Protein AF-A0A178IP10-F1 (afdb_monomer_lite)

pLDDT: mean 96.08, std 3.11, range [74.75, 98.56]

Organism: NCBI:txid1184151

Secondary structure (DSSP, 8-state):
--S-S-HHHHHHHHHHHHHHHHHHHTTSS-HHHHHHHHHHHHHHTTTTSTT--HHHHHHHGGGHHHHHHHHHHHHHHTTB--HHHHTSHHHHHTT-B-HHHHHHHHHHHH--

Structure (mmCIF, N/CA/C/O backbone):
data_AF-A0A178IP10-F1
#
_entry.id   AF-A0A178IP10-F1
#
loop_
_atom_site.group_PDB
_atom_site.id
_atom_site.type_symbol
_atom_site.label_atom_id
_atom_site.label_alt_id
_atom_site.label_comp_id
_atom_site.label_asym_id
_atom_site.label_entity_id
_atom_site.label_seq_id
_atom_site.pdbx_PDB_ins_code
_atom_site.Cartn_x
_atom_site.Cartn_y
_atom_site.Cartn_z
_atom_site.occupancy
_atom_site.B_iso_or_equiv
_atom_site.auth_seq_id
_atom_site.auth_comp_id
_atom_site.auth_asym_id
_atom_site.auth_atom_id
_atom_site.pdbx_PDB_model_num
ATOM 1 N N . MET A 1 1 ? -19.802 12.361 6.586 1.00 74.75 1 MET A N 1
ATOM 2 C CA . MET A 1 1 ? -20.075 11.026 6.016 1.00 74.75 1 MET A CA 1
ATOM 3 C C . MET A 1 1 ? -19.459 10.056 6.993 1.00 74.75 1 MET A C 1
ATOM 5 O O . MET A 1 1 ? -18.419 10.412 7.511 1.00 74.75 1 MET A O 1
ATOM 9 N N . VAL A 1 2 ? -20.103 8.935 7.310 1.00 86.06 2 VAL A N 1
ATOM 10 C CA . VAL A 1 2 ? -19.437 7.914 8.131 1.00 86.06 2 VAL A CA 1
ATOM 11 C C . VAL A 1 2 ? -18.666 7.024 7.166 1.00 86.06 2 VAL A C 1
ATOM 13 O O . VAL A 1 2 ? -19.280 6.414 6.288 1.00 86.06 2 VAL A O 1
ATOM 16 N N . ILE A 1 3 ? -17.346 7.039 7.286 1.00 93.69 3 ILE A N 1
ATOM 17 C CA . ILE A 1 3 ? -16.390 6.224 6.541 1.00 93.69 3 ILE A CA 1
ATOM 18 C C . ILE A 1 3 ? -16.293 4.835 7.168 1.00 93.69 3 ILE A C 1
ATOM 20 O O . ILE A 1 3 ? -16.332 3.840 6.446 1.00 93.69 3 ILE A O 1
ATOM 24 N N . PHE A 1 4 ? -16.206 4.772 8.501 1.00 93.19 4 PHE A N 1
ATOM 25 C CA . PHE A 1 4 ? -16.055 3.525 9.250 1.00 93.19 4 PHE A CA 1
ATOM 26 C C . PHE A 1 4 ? -17.271 3.291 10.147 1.00 93.19 4 PHE A C 1
ATOM 28 O O . PHE A 1 4 ? -17.560 4.059 11.062 1.00 93.19 4 PHE A O 1
ATOM 35 N N . ALA A 1 5 ? -17.972 2.183 9.939 1.00 91.75 5 ALA A N 1
ATOM 36 C CA . ALA A 1 5 ? -19.051 1.731 10.805 1.00 91.75 5 ALA A CA 1
ATOM 37 C C . ALA A 1 5 ? -18.547 1.296 12.193 1.00 91.75 5 ALA A C 1
ATOM 39 O O . ALA A 1 5 ? -19.326 1.286 13.147 1.00 91.75 5 ALA A O 1
ATOM 40 N N . SER A 1 6 ? -17.273 0.899 12.319 1.00 94.69 6 SER A N 1
ATOM 41 C CA . SER A 1 6 ? -16.649 0.539 13.599 1.00 94.69 6 SER A CA 1
ATOM 42 C C . SER A 1 6 ? -15.115 0.531 13.546 1.00 94.69 6 SER A C 1
ATOM 44 O O . SER A 1 6 ? -14.517 0.448 12.477 1.00 94.69 6 SER A O 1
ATOM 46 N N . GLU A 1 7 ? -14.473 0.498 14.718 1.00 96.00 7 GLU A N 1
ATOM 47 C CA . GLU A 1 7 ? -13.018 0.296 14.840 1.00 96.00 7 GLU A CA 1
ATOM 48 C C . GLU A 1 7 ? -12.553 -1.060 14.287 1.00 96.00 7 GLU A C 1
ATOM 50 O O . GLU A 1 7 ? -11.458 -1.165 13.739 1.00 96.00 7 GLU A O 1
ATOM 55 N N . SER A 1 8 ? -13.397 -2.094 14.363 1.00 97.31 8 SER A N 1
ATOM 56 C CA . SER A 1 8 ? -13.102 -3.395 13.755 1.00 97.31 8 SER A CA 1
ATOM 57 C C . SER A 1 8 ? -13.043 -3.322 12.229 1.00 97.31 8 SER A C 1
ATOM 59 O O . SER A 1 8 ? -12.181 -3.958 11.637 1.00 97.31 8 SER A O 1
ATOM 61 N N . GLU A 1 9 ? -13.897 -2.513 11.598 1.00 97.00 9 GLU A N 1
ATOM 62 C CA . GLU A 1 9 ? -13.859 -2.316 10.144 1.00 97.00 9 GLU A CA 1
ATOM 63 C C . GLU A 1 9 ? -12.572 -1.605 9.708 1.00 97.00 9 GLU A C 1
ATOM 65 O O . GLU A 1 9 ? -11.926 -2.042 8.757 1.00 97.00 9 GLU A O 1
ATOM 70 N N . LEU A 1 10 ? -12.142 -0.566 10.437 1.00 97.12 10 LEU A N 1
ATOM 71 C CA . LEU A 1 10 ? -10.847 0.076 10.187 1.00 97.12 10 LEU A CA 1
ATOM 72 C C . LEU A 1 10 ? -9.699 -0.941 10.268 1.00 97.12 10 LEU A C 1
ATOM 74 O O . LEU A 1 10 ? -8.846 -0.982 9.385 1.00 97.12 10 LEU A O 1
ATOM 78 N N . LEU A 1 11 ? -9.682 -1.788 11.299 1.00 98.06 11 LEU A N 1
ATOM 79 C CA . LEU A 1 11 ? -8.654 -2.820 11.442 1.00 98.06 11 LEU A CA 1
ATOM 80 C C . LEU A 1 11 ? -8.660 -3.819 10.281 1.00 98.06 11 LEU A C 1
ATOM 82 O O . LEU A 1 11 ? -7.592 -4.132 9.764 1.00 98.06 11 LEU A O 1
ATOM 86 N N . GLU A 1 12 ? -9.830 -4.264 9.819 1.00 98.25 12 GLU A N 1
ATOM 87 C CA . GLU A 1 12 ? -9.942 -5.141 8.647 1.00 98.25 12 GLU A CA 1
ATOM 88 C C . GLU A 1 12 ? -9.383 -4.483 7.376 1.00 98.25 12 GLU A C 1
ATOM 90 O O . GLU A 1 12 ? -8.731 -5.145 6.565 1.00 98.25 12 GLU A O 1
ATOM 95 N N . ILE A 1 13 ? -9.598 -3.178 7.198 1.00 98.12 13 ILE A N 1
ATOM 96 C CA . ILE A 1 13 ? -9.050 -2.407 6.073 1.00 98.12 13 ILE A CA 1
ATOM 97 C C . ILE A 1 13 ? -7.520 -2.343 6.156 1.00 98.12 13 ILE A C 1
ATOM 99 O O . ILE A 1 13 ? -6.841 -2.619 5.164 1.00 98.12 13 ILE A O 1
ATOM 103 N N . LEU A 1 14 ? -6.972 -2.037 7.334 1.00 98.31 14 LEU A N 1
ATOM 104 C CA . LEU A 1 14 ? -5.525 -1.980 7.549 1.00 98.31 14 LEU A CA 1
ATOM 105 C C . LEU A 1 14 ? -4.869 -3.362 7.381 1.00 98.31 14 LEU A C 1
ATOM 107 O O . LEU A 1 14 ? -3.811 -3.476 6.765 1.00 98.31 14 LEU A O 1
ATOM 111 N N . ASP A 1 15 ? -5.511 -4.431 7.855 1.00 98.56 15 ASP A N 1
ATOM 112 C CA . ASP A 1 15 ? -5.020 -5.806 7.702 1.00 98.56 15 ASP A CA 1
ATOM 113 C C . ASP A 1 15 ? -5.011 -6.244 6.231 1.00 98.56 15 ASP A C 1
ATOM 115 O O . ASP A 1 15 ? -4.089 -6.928 5.780 1.00 98.56 15 ASP A O 1
ATOM 119 N N . ARG A 1 16 ? -6.008 -5.815 5.447 1.00 98.31 16 ARG A N 1
ATOM 120 C CA . ARG A 1 16 ? -6.027 -6.033 3.994 1.00 98.31 16 ARG A CA 1
ATOM 121 C C . ARG A 1 16 ? -4.886 -5.302 3.296 1.00 98.31 16 ARG A C 1
ATOM 123 O O . ARG A 1 16 ? -4.275 -5.890 2.404 1.00 98.31 16 ARG A O 1
ATOM 130 N N . ALA A 1 17 ? -4.585 -4.067 3.695 1.00 98.31 17 ALA A N 1
ATOM 131 C CA . ALA A 1 17 ? -3.455 -3.319 3.154 1.00 98.31 17 ALA A CA 1
ATOM 132 C C . ALA A 1 17 ? -2.123 -4.042 3.428 1.00 98.31 17 ALA A C 1
ATOM 134 O O . ALA A 1 17 ? -1.357 -4.292 2.496 1.00 98.31 17 ALA A O 1
ATOM 135 N N . ASP A 1 18 ? -1.891 -4.489 4.665 1.00 98.12 18 ASP A N 1
ATOM 136 C CA . ASP A 1 18 ? -0.689 -5.254 5.025 1.00 98.12 18 ASP A CA 1
ATOM 137 C C . ASP A 1 18 ? -0.589 -6.579 4.251 1.00 98.12 18 ASP A C 1
ATOM 139 O O . ASP A 1 18 ? 0.486 -6.952 3.770 1.00 98.12 18 ASP A O 1
ATOM 143 N N . ALA A 1 19 ? -1.713 -7.276 4.054 1.00 98.31 19 ALA A N 1
ATOM 144 C CA . ALA A 1 19 ? -1.756 -8.498 3.256 1.00 98.31 19 ALA A CA 1
ATOM 145 C C . ALA A 1 19 ? -1.403 -8.250 1.778 1.00 98.31 19 ALA A C 1
ATOM 147 O O . ALA A 1 19 ? -0.686 -9.055 1.180 1.00 98.31 19 ALA A O 1
ATOM 148 N N . MET A 1 20 ? -1.859 -7.139 1.187 1.00 98.50 20 MET A N 1
ATOM 149 C CA . MET A 1 20 ? -1.498 -6.741 -0.180 1.00 98.50 20 MET A CA 1
ATOM 150 C C . MET A 1 20 ? 0.000 -6.442 -0.303 1.00 98.50 20 MET A C 1
ATOM 152 O O . MET A 1 20 ? 0.638 -6.908 -1.249 1.00 98.50 20 MET A O 1
ATOM 156 N N . ILE A 1 21 ? 0.574 -5.725 0.671 1.00 98.25 21 ILE A N 1
ATOM 157 C CA . ILE A 1 21 ? 2.013 -5.423 0.725 1.00 98.25 21 ILE A CA 1
ATOM 158 C C . ILE A 1 21 ? 2.815 -6.728 0.764 1.00 98.25 21 ILE A C 1
ATOM 160 O O . ILE A 1 21 ? 3.690 -6.950 -0.077 1.00 98.25 21 ILE A O 1
ATOM 164 N N . ALA A 1 22 ? 2.471 -7.636 1.682 1.00 98.06 22 ALA A N 1
ATOM 165 C CA . ALA A 1 22 ? 3.133 -8.930 1.810 1.00 98.06 22 ALA A CA 1
ATOM 166 C C . ALA A 1 22 ? 3.005 -9.782 0.534 1.00 98.06 22 ALA A C 1
ATOM 168 O O . ALA A 1 22 ? 3.991 -10.364 0.075 1.00 98.06 22 ALA A O 1
ATOM 169 N N . ALA A 1 23 ? 1.816 -9.823 -0.076 1.00 98.31 23 ALA A N 1
ATOM 170 C CA . ALA A 1 23 ? 1.572 -10.551 -1.319 1.00 98.31 23 ALA A CA 1
ATOM 171 C C . ALA A 1 23 ? 2.401 -9.999 -2.490 1.00 98.31 23 ALA A C 1
ATOM 173 O O . ALA A 1 23 ? 2.895 -10.775 -3.314 1.00 98.31 23 ALA A O 1
ATOM 174 N N . CYS A 1 24 ? 2.590 -8.679 -2.562 1.00 98.31 24 CYS A N 1
ATOM 175 C CA . CYS A 1 24 ? 3.403 -8.061 -3.603 1.00 98.31 24 CYS A CA 1
ATOM 176 C C . CYS A 1 24 ? 4.893 -8.384 -3.429 1.00 98.31 24 CYS A C 1
ATOM 178 O O . CYS A 1 24 ? 5.545 -8.850 -4.366 1.00 98.31 24 CYS A O 1
ATOM 180 N N . VAL A 1 25 ? 5.422 -8.254 -2.208 1.00 97.56 25 VAL A N 1
ATOM 181 C CA . VAL A 1 25 ? 6.810 -8.627 -1.869 1.00 97.56 25 VAL A CA 1
ATOM 182 C C . VAL A 1 25 ? 7.086 -10.094 -2.215 1.00 97.56 25 VAL A C 1
ATOM 184 O O . VAL A 1 25 ? 8.108 -10.398 -2.848 1.00 97.56 25 VAL A O 1
ATOM 187 N N . ALA A 1 26 ? 6.156 -10.984 -1.853 1.00 96.94 26 ALA A N 1
ATOM 188 C CA . ALA A 1 26 ? 6.213 -12.420 -2.124 1.00 96.94 26 ALA A CA 1
ATOM 189 C C . ALA A 1 26 ? 6.049 -12.779 -3.614 1.00 96.94 26 ALA A C 1
ATOM 191 O O . ALA A 1 26 ? 6.328 -13.912 -4.005 1.00 96.94 26 ALA A O 1
ATOM 192 N N . GLY A 1 27 ? 5.623 -11.831 -4.454 1.00 96.44 27 GLY A N 1
ATOM 193 C CA . GLY A 1 27 ? 5.420 -12.027 -5.889 1.00 96.44 27 GLY A CA 1
ATOM 194 C C . GLY A 1 27 ? 4.110 -12.727 -6.259 1.00 96.44 27 GLY A C 1
ATOM 195 O O . GLY A 1 27 ? 3.939 -13.103 -7.415 1.00 96.44 27 GLY A O 1
ATOM 196 N N . SER A 1 28 ? 3.185 -12.906 -5.310 1.00 97.62 28 SER A N 1
ATOM 197 C CA . SER A 1 28 ? 1.839 -13.429 -5.583 1.00 97.62 28 SER A CA 1
ATOM 198 C C . SER A 1 28 ? 0.854 -12.351 -6.051 1.00 97.62 28 SER A C 1
ATOM 200 O O . SER A 1 28 ? -0.223 -12.696 -6.526 1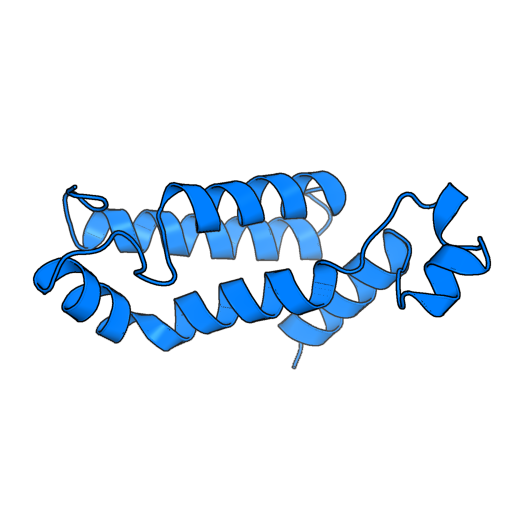.00 97.62 28 SER A O 1
ATOM 202 N N . LEU A 1 29 ? 1.218 -11.070 -5.927 1.00 97.81 29 LEU A N 1
ATOM 203 C CA . LEU A 1 29 ? 0.483 -9.914 -6.446 1.00 97.81 29 LEU A CA 1
ATOM 204 C C . LEU A 1 29 ? 1.426 -9.055 -7.303 1.00 97.81 29 LEU A C 1
ATOM 206 O O . LEU A 1 29 ? 2.517 -8.695 -6.858 1.00 97.81 29 LEU A O 1
ATOM 210 N N . GLY A 1 30 ? 1.035 -8.739 -8.540 1.00 97.25 30 GLY A N 1
ATOM 211 C CA . GLY A 1 30 ? 1.859 -7.923 -9.440 1.00 97.25 30 GLY A CA 1
ATOM 212 C C . GLY A 1 30 ? 1.964 -6.471 -8.964 1.00 97.25 30 GLY A C 1
ATOM 213 O O . GLY A 1 30 ? 1.000 -5.932 -8.437 1.00 97.25 30 GLY A O 1
ATOM 214 N N . ILE A 1 31 ? 3.109 -5.810 -9.176 1.00 97.25 31 ILE A N 1
ATOM 215 C CA . ILE A 1 31 ? 3.357 -4.459 -8.631 1.00 97.25 31 ILE A CA 1
ATOM 216 C C . ILE A 1 31 ? 2.365 -3.400 -9.140 1.00 97.25 31 ILE A C 1
ATOM 218 O O . ILE A 1 31 ? 1.916 -2.564 -8.365 1.00 97.25 31 ILE A O 1
ATOM 222 N N . HIS A 1 32 ? 1.957 -3.454 -10.412 1.00 95.88 32 HIS A N 1
ATOM 223 C CA . HIS A 1 32 ? 0.952 -2.525 -10.943 1.00 95.88 32 HIS A CA 1
ATOM 224 C C . HIS A 1 32 ? -0.434 -2.756 -10.332 1.00 95.88 32 HIS A C 1
ATOM 226 O O . HIS A 1 32 ? -1.107 -1.799 -9.965 1.00 95.88 32 HIS A O 1
ATOM 232 N N . GLU A 1 33 ? -0.837 -4.022 -10.198 1.00 96.94 33 GLU A N 1
ATOM 233 C CA . GLU A 1 33 ? -2.106 -4.398 -9.568 1.00 96.94 33 GLU A CA 1
ATOM 234 C C . GLU A 1 33 ? -2.118 -4.013 -8.083 1.00 96.94 33 GLU A C 1
ATOM 236 O O . GLU A 1 33 ? -3.102 -3.478 -7.584 1.00 96.94 33 GLU A O 1
ATOM 241 N N . PHE A 1 34 ? -0.999 -4.223 -7.392 1.00 98.00 34 PHE A N 1
ATOM 242 C CA . PHE A 1 34 ? -0.801 -3.817 -6.008 1.00 98.00 34 PHE A CA 1
ATOM 243 C C . PHE A 1 34 ? -0.991 -2.310 -5.809 1.00 98.00 34 PHE A C 1
ATOM 245 O O . PHE A 1 34 ? -1.735 -1.909 -4.920 1.00 98.00 34 PHE A O 1
ATOM 252 N N . ILE A 1 35 ? -0.346 -1.481 -6.633 1.00 96.75 35 ILE A N 1
ATOM 253 C CA . ILE A 1 35 ? -0.418 -0.018 -6.511 1.00 96.75 35 ILE A CA 1
ATOM 254 C C . ILE A 1 35 ? -1.839 0.481 -6.757 1.00 96.75 35 ILE A C 1
ATOM 256 O O . ILE A 1 35 ? -2.321 1.332 -6.012 1.00 96.75 35 ILE A O 1
ATOM 260 N N . ASP A 1 36 ? -2.514 -0.068 -7.767 1.00 96.50 36 ASP A N 1
ATOM 261 C CA . ASP A 1 36 ? -3.903 0.272 -8.068 1.00 96.50 36 ASP A CA 1
ATOM 262 C C . ASP A 1 36 ? -4.831 -0.094 -6.899 1.00 96.50 36 ASP A C 1
ATOM 264 O O . ASP A 1 36 ? -5.569 0.754 -6.400 1.00 96.50 36 ASP A O 1
ATOM 268 N N . GLN A 1 37 ? -4.733 -1.324 -6.381 1.00 97.94 37 GLN A N 1
ATOM 269 C CA . GLN A 1 37 ? -5.586 -1.789 -5.285 1.00 97.94 37 GLN A CA 1
ATOM 270 C C . GLN A 1 37 ? -5.303 -1.078 -3.959 1.00 97.94 37 GLN A C 1
ATOM 272 O O . GLN A 1 37 ? -6.248 -0.683 -3.275 1.00 97.94 37 GLN A O 1
ATOM 277 N N . LEU A 1 38 ? -4.031 -0.898 -3.588 1.00 98.19 38 LEU A N 1
ATOM 278 C CA . LEU A 1 38 ? -3.662 -0.226 -2.343 1.00 98.19 38 LEU A CA 1
ATOM 279 C C . LEU A 1 38 ? -4.000 1.266 -2.403 1.00 98.19 38 LEU A C 1
ATOM 281 O O . LEU A 1 38 ? -4.552 1.803 -1.446 1.00 98.19 38 LEU A O 1
ATOM 285 N N . GLY A 1 39 ? -3.728 1.923 -3.534 1.00 97.56 39 GLY A N 1
ATOM 286 C CA . GLY A 1 39 ? -4.084 3.323 -3.750 1.00 97.56 39 GLY A CA 1
ATOM 287 C C . GLY A 1 39 ? -5.598 3.535 -3.733 1.00 97.56 39 GLY A C 1
ATOM 288 O O . GLY A 1 39 ? -6.082 4.471 -3.095 1.00 97.56 39 GLY A O 1
ATOM 289 N N . HIS A 1 40 ? -6.359 2.632 -4.363 1.00 97.62 40 HIS A N 1
ATOM 290 C CA . HIS A 1 40 ? -7.818 2.651 -4.300 1.00 97.62 40 HIS A CA 1
ATOM 291 C C . HIS A 1 40 ? -8.328 2.446 -2.872 1.00 97.62 40 HIS A C 1
ATOM 293 O O . HIS A 1 40 ? -9.171 3.217 -2.434 1.00 97.62 40 HIS A O 1
ATOM 299 N N . LEU A 1 41 ? -7.807 1.462 -2.133 1.00 97.62 41 LEU A N 1
ATOM 300 C CA . LEU A 1 41 ? -8.182 1.208 -0.738 1.00 97.62 41 LEU A CA 1
ATOM 301 C C . LEU A 1 41 ? -7.897 2.430 0.146 1.00 97.62 41 LEU A C 1
ATOM 303 O O . LEU A 1 41 ? -8.777 2.854 0.891 1.00 97.62 41 LEU A O 1
ATOM 307 N N . HIS A 1 42 ? -6.706 3.022 0.022 1.00 97.38 42 HIS A N 1
ATOM 308 C CA . HIS A 1 42 ? -6.315 4.217 0.766 1.00 97.38 42 HIS A CA 1
ATOM 309 C C . HIS A 1 42 ? -7.249 5.402 0.485 1.00 97.38 42 HIS A C 1
ATOM 311 O O . HIS A 1 42 ? -7.758 6.026 1.414 1.00 97.38 42 HIS A O 1
ATOM 317 N N . GLY A 1 43 ? -7.501 5.696 -0.795 1.00 96.12 43 GLY A N 1
ATOM 318 C CA . GLY A 1 43 ? -8.350 6.814 -1.203 1.00 96.12 43 GLY A CA 1
ATOM 319 C C . GLY A 1 43 ? -9.834 6.595 -0.903 1.00 96.12 43 GLY A C 1
ATOM 320 O O . GLY A 1 43 ? -10.496 7.507 -0.423 1.00 96.12 43 GLY A O 1
ATOM 321 N N . TYR A 1 44 ? -10.358 5.391 -1.148 1.00 96.19 44 TYR A N 1
ATOM 322 C CA . TYR A 1 44 ? -11.771 5.057 -0.934 1.00 96.19 44 TYR A CA 1
ATOM 323 C C . TYR A 1 44 ? -12.174 5.137 0.542 1.00 96.19 44 TYR A C 1
ATOM 325 O O . TYR A 1 44 ? -13.294 5.532 0.849 1.00 96.19 44 TYR A O 1
ATOM 333 N N . HIS A 1 45 ? -11.265 4.776 1.450 1.00 96.31 45 HIS A N 1
ATOM 334 C CA . HIS A 1 45 ? -11.493 4.842 2.892 1.00 96.31 45 HIS A CA 1
ATOM 335 C C . HIS A 1 45 ? -10.933 6.114 3.543 1.00 96.31 45 HIS A C 1
ATOM 337 O O . HIS A 1 45 ? -10.869 6.157 4.767 1.00 96.31 45 HIS A O 1
ATOM 343 N N . ALA A 1 46 ? -10.511 7.116 2.755 1.00 95.62 46 ALA A N 1
ATOM 344 C CA . ALA A 1 46 ? -9.967 8.389 3.238 1.00 95.62 46 ALA A CA 1
ATOM 345 C C . ALA A 1 46 ? -9.031 8.215 4.452 1.00 95.62 46 ALA A C 1
ATOM 347 O O . ALA A 1 4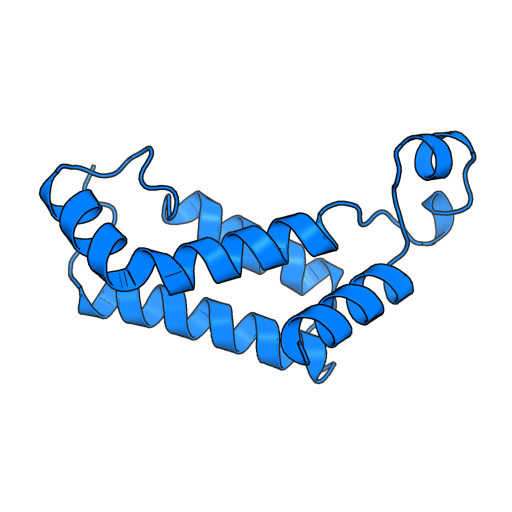6 ? -9.249 8.819 5.503 1.00 95.62 46 ALA A O 1
ATOM 348 N N . LEU A 1 47 ? -8.041 7.315 4.339 1.00 96.00 47 LEU A N 1
ATOM 349 C CA . LEU A 1 47 ? -7.211 6.908 5.484 1.00 96.00 47 LEU A CA 1
ATOM 350 C C . LEU A 1 47 ? -6.368 8.058 6.064 1.00 96.00 47 LEU A C 1
ATOM 352 O O . LEU A 1 47 ? -6.036 8.031 7.245 1.00 96.00 47 LEU A O 1
ATOM 356 N N . ASP A 1 48 ? -6.103 9.089 5.266 1.00 94.50 48 ASP A N 1
ATOM 357 C CA . ASP A 1 48 ? -5.506 10.374 5.666 1.00 94.50 48 ASP A CA 1
ATOM 358 C C . ASP A 1 48 ? -6.453 11.257 6.518 1.00 94.50 48 ASP A C 1
ATOM 360 O O . ASP A 1 48 ? -6.078 12.333 6.990 1.00 94.50 48 ASP A O 1
ATOM 364 N N . GLY A 1 49 ? -7.700 10.821 6.713 1.00 94.50 49 GLY A N 1
ATOM 365 C CA . GLY A 1 49 ? -8.717 11.464 7.532 1.00 94.50 49 GLY A CA 1
ATOM 366 C C . GLY A 1 49 ? -9.412 12.664 6.886 1.00 94.50 49 GLY A C 1
ATOM 367 O O . GLY A 1 49 ? -10.190 13.329 7.570 1.00 94.50 49 GLY A O 1
ATOM 368 N N . HIS A 1 50 ? -9.185 12.973 5.602 1.00 94.19 50 HIS A N 1
ATOM 369 C CA . HIS A 1 50 ? -9.716 14.211 5.001 1.00 94.19 50 HIS A CA 1
ATOM 370 C C . HIS A 1 50 ? -11.253 14.257 4.904 1.00 94.19 50 HIS A C 1
ATOM 372 O O . HIS A 1 50 ? -11.831 15.345 4.845 1.00 94.19 50 HIS A O 1
ATOM 378 N N . GLU A 1 51 ? -11.915 13.096 4.924 1.00 94.38 51 GLU A N 1
ATOM 379 C CA . GLU A 1 51 ? -13.382 12.974 4.937 1.00 94.38 51 GLU A CA 1
ATOM 380 C C . GLU A 1 51 ? -13.958 12.538 6.296 1.00 94.38 51 GLU A C 1
ATOM 382 O O . GLU A 1 51 ? -15.179 12.416 6.429 1.00 94.38 51 GLU A O 1
ATOM 387 N N . SER A 1 52 ? -13.095 12.316 7.295 1.00 94.38 52 SER A N 1
ATOM 388 C CA . SER A 1 52 ? -13.458 11.785 8.613 1.00 94.38 52 SER A CA 1
ATOM 389 C C . SER A 1 52 ? -14.032 12.849 9.551 1.00 94.38 52 SER A C 1
ATOM 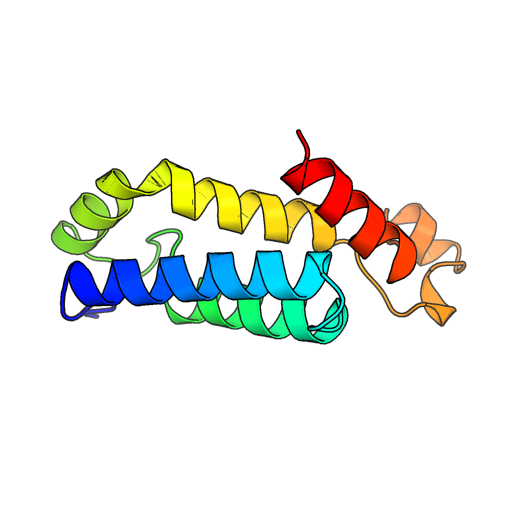391 O O . SER A 1 52 ? -13.627 14.016 9.536 1.00 94.38 52 SER A O 1
ATOM 393 N N . ASP A 1 53 ? -14.955 12.444 10.421 1.00 95.06 53 ASP A N 1
ATOM 394 C CA . ASP A 1 53 ? -15.408 13.266 11.543 1.00 95.06 53 ASP A CA 1
ATOM 395 C C . ASP A 1 53 ? -14.469 13.188 12.769 1.00 95.06 53 ASP A C 1
ATOM 397 O O . ASP A 1 53 ? -13.399 12.583 12.737 1.00 95.06 53 ASP A O 1
ATOM 401 N N . ALA A 1 54 ? -14.834 13.846 13.874 1.00 95.00 54 ALA A N 1
ATOM 402 C CA . ALA A 1 54 ? -13.984 13.903 15.066 1.00 95.00 54 ALA A CA 1
ATOM 403 C C . ALA A 1 54 ? -13.796 12.542 15.767 1.00 95.00 54 ALA A C 1
ATOM 405 O O . ALA A 1 54 ? -12.758 12.327 16.397 1.00 95.00 54 ALA A O 1
ATOM 406 N N . GLU A 1 55 ? -14.782 11.646 15.697 1.00 94.81 55 GLU A N 1
ATOM 407 C CA . GLU A 1 55 ? -14.690 10.305 16.280 1.00 94.81 55 GLU A CA 1
ATOM 408 C C . GLU A 1 55 ? -13.788 9.418 15.419 1.00 94.81 55 GLU A C 1
ATOM 410 O O . GLU A 1 55 ? -12.889 8.753 15.939 1.00 94.81 55 GLU A O 1
ATOM 415 N N . GLU A 1 56 ? -13.956 9.490 14.101 1.00 95.62 56 GLU A N 1
ATOM 416 C CA . GLU A 1 56 ? -13.135 8.775 13.123 1.00 95.62 56 GLU A CA 1
ATOM 417 C C . GLU A 1 56 ? -11.678 9.252 13.141 1.00 95.62 56 GLU A C 1
ATOM 419 O O . GLU A 1 56 ? -10.768 8.428 13.194 1.00 95.62 56 GLU A O 1
ATOM 424 N N . ILE A 1 57 ? -11.427 10.563 13.224 1.00 95.94 57 ILE A N 1
ATOM 425 C CA . ILE A 1 57 ? -10.071 11.113 13.395 1.00 95.94 57 ILE A CA 1
ATOM 426 C C . ILE A 1 57 ? -9.432 10.584 14.684 1.00 95.94 57 ILE A C 1
ATOM 428 O O . ILE A 1 57 ? -8.263 10.197 14.688 1.00 95.94 57 ILE A O 1
ATOM 432 N N . ALA A 1 58 ? -10.181 10.540 15.792 1.00 95.75 58 ALA A N 1
ATOM 433 C CA . ALA A 1 58 ? -9.671 10.011 17.054 1.00 95.75 58 ALA A CA 1
ATOM 434 C C . ALA A 1 58 ? -9.377 8.504 16.984 1.00 95.75 58 ALA A C 1
ATOM 436 O O . ALA A 1 58 ? -8.509 8.019 17.711 1.00 95.75 58 ALA A O 1
ATOM 437 N N . MET A 1 59 ? -10.090 7.766 16.133 1.00 95.56 59 MET A N 1
ATOM 438 C CA . MET A 1 59 ? -9.847 6.354 15.854 1.00 95.56 59 MET A CA 1
ATOM 439 C C . MET A 1 59 ? -8.602 6.168 14.978 1.00 95.56 59 MET A C 1
ATOM 441 O O . MET A 1 59 ? -7.692 5.446 15.381 1.00 95.56 59 MET A O 1
ATOM 445 N N . LEU A 1 60 ? -8.504 6.878 13.849 1.00 96.56 60 LEU A N 1
ATOM 446 C CA . LEU A 1 60 ? -7.337 6.879 12.957 1.00 96.56 60 LEU A CA 1
ATOM 447 C C . LEU A 1 60 ? -6.055 7.265 13.702 1.00 96.56 60 LEU A C 1
ATOM 449 O O . LEU A 1 60 ? -5.027 6.616 13.535 1.00 96.56 60 LEU A O 1
ATOM 453 N N . ALA A 1 61 ? -6.122 8.241 14.613 1.00 96.81 61 ALA A N 1
ATOM 454 C CA . ALA A 1 61 ? -4.987 8.653 15.436 1.00 96.81 61 ALA A CA 1
ATOM 455 C C . ALA A 1 61 ? -4.410 7.521 16.310 1.00 96.81 61 ALA A C 1
ATOM 457 O O . ALA A 1 61 ? -3.225 7.548 16.634 1.00 96.81 61 ALA A O 1
ATOM 458 N N . ARG A 1 62 ? -5.205 6.508 16.686 1.00 97.50 62 ARG A N 1
ATOM 459 C CA . ARG A 1 62 ? -4.707 5.334 17.435 1.00 97.50 62 ARG A CA 1
ATOM 460 C C . ARG A 1 62 ? -3.895 4.385 16.558 1.00 97.50 62 ARG A C 1
ATOM 462 O O . ARG A 1 62 ? -3.071 3.641 17.081 1.00 97.50 62 ARG A O 1
ATOM 469 N N . TYR A 1 63 ? -4.130 4.422 15.249 1.00 97.50 63 TYR A N 1
ATOM 470 C CA . TYR A 1 63 ? -3.500 3.566 14.247 1.00 97.50 63 TYR A CA 1
ATOM 471 C C . TYR A 1 63 ? -2.654 4.366 13.251 1.00 97.50 63 TYR A C 1
ATOM 473 O O . TYR A 1 63 ? -2.334 3.857 12.177 1.00 97.50 63 TYR A O 1
ATOM 481 N N . CYS A 1 64 ? -2.258 5.594 13.609 1.00 96.44 64 CYS A N 1
ATOM 482 C CA . CYS A 1 64 ? -1.549 6.505 12.713 1.00 96.44 64 CYS A CA 1
ATOM 483 C C . CYS A 1 64 ? -0.274 5.882 12.142 1.00 96.44 64 CYS A C 1
ATOM 485 O O . CYS A 1 64 ? -0.023 6.009 10.956 1.00 96.44 64 CYS A O 1
ATOM 487 N N . SER A 1 65 ? 0.463 5.101 12.933 1.00 97.50 65 SER A N 1
ATOM 488 C CA . SER A 1 65 ? 1.670 4.414 12.468 1.00 97.50 65 SER A CA 1
ATOM 489 C C . SER A 1 65 ? 1.412 3.407 11.342 1.00 97.50 65 SER A C 1
ATOM 491 O O . SER A 1 65 ? 2.273 3.222 10.485 1.00 97.50 65 SER A O 1
ATOM 493 N N . ARG A 1 66 ? 0.240 2.755 11.313 1.00 97.69 66 ARG A N 1
ATOM 494 C CA . ARG A 1 66 ? -0.148 1.846 10.219 1.00 97.69 66 ARG A CA 1
ATOM 495 C C . ARG A 1 66 ? -0.591 2.620 8.982 1.00 97.69 66 ARG A C 1
ATOM 497 O O . ARG A 1 66 ? -0.275 2.207 7.873 1.00 97.69 66 ARG A O 1
ATOM 504 N N . VAL A 1 67 ? -1.290 3.738 9.169 1.00 97.31 67 VAL A N 1
ATOM 505 C CA . VAL A 1 67 ? -1.676 4.630 8.066 1.00 97.31 67 VAL A CA 1
ATOM 506 C C . VAL A 1 67 ? -0.432 5.242 7.418 1.00 97.31 67 VAL A C 1
ATOM 508 O O . VAL A 1 67 ? -0.237 5.084 6.218 1.00 97.31 67 VAL A O 1
ATOM 511 N N . GLU A 1 68 ? 0.468 5.821 8.214 1.00 97.75 68 GLU A N 1
ATOM 512 C CA . GLU A 1 68 ? 1.749 6.383 7.763 1.00 97.75 68 GLU A CA 1
ATOM 513 C C . GLU A 1 68 ? 2.607 5.336 7.040 1.00 97.75 68 GLU A C 1
ATOM 515 O O . GLU A 1 68 ? 3.300 5.641 6.070 1.00 97.75 68 GLU A O 1
ATOM 520 N N . TRP A 1 69 ? 2.563 4.078 7.490 1.00 98.00 69 TRP A N 1
ATOM 521 C CA . TRP A 1 69 ? 3.231 2.977 6.804 1.00 98.00 69 TRP A CA 1
ATOM 522 C C . TRP A 1 69 ? 2.663 2.740 5.397 1.00 98.00 69 TRP A C 1
ATOM 524 O O . TRP A 1 69 ? 3.431 2.638 4.440 1.00 98.00 69 TRP A O 1
ATOM 534 N N . ILE A 1 70 ? 1.336 2.701 5.252 1.00 98.00 70 ILE A N 1
ATOM 535 C CA . ILE A 1 70 ? 0.665 2.552 3.952 1.00 98.00 70 ILE A CA 1
ATOM 536 C C . ILE A 1 70 ? 0.994 3.737 3.036 1.00 98.00 70 ILE A C 1
ATOM 538 O O . ILE A 1 70 ? 1.333 3.533 1.869 1.00 98.00 70 ILE A O 1
ATOM 542 N N . GLU A 1 71 ? 0.944 4.963 3.559 1.00 97.62 71 GLU A N 1
ATOM 543 C CA . GLU A 1 71 ? 1.294 6.181 2.820 1.00 97.62 71 GLU A CA 1
ATOM 544 C C . GLU A 1 71 ? 2.743 6.148 2.335 1.00 97.62 71 GLU A C 1
ATOM 546 O O . GLU A 1 71 ? 3.009 6.382 1.156 1.00 97.62 71 GLU A O 1
ATOM 551 N N . ARG A 1 72 ? 3.681 5.771 3.210 1.00 98.06 72 ARG A N 1
ATOM 552 C CA . ARG A 1 72 ? 5.097 5.631 2.859 1.00 98.06 72 ARG A CA 1
ATOM 553 C C . ARG A 1 72 ? 5.316 4.575 1.783 1.00 98.06 72 ARG A C 1
ATOM 555 O O . ARG A 1 72 ? 6.128 4.779 0.883 1.00 98.06 72 ARG A O 1
ATOM 562 N N . VAL A 1 73 ? 4.604 3.451 1.857 1.00 98.19 73 VAL A N 1
ATOM 563 C CA . VAL A 1 73 ? 4.657 2.418 0.819 1.00 98.19 73 VAL A CA 1
ATOM 564 C C . VAL A 1 73 ? 4.167 2.970 -0.518 1.00 98.19 73 VAL A C 1
ATOM 566 O O . VAL A 1 73 ? 4.854 2.785 -1.520 1.00 98.19 73 VAL A O 1
ATOM 569 N N . LEU A 1 74 ? 3.028 3.672 -0.542 1.00 97.81 74 LEU A N 1
ATOM 570 C CA . LEU A 1 74 ? 2.482 4.301 -1.750 1.00 97.81 74 LEU A CA 1
ATOM 571 C C . LEU A 1 74 ? 3.416 5.372 -2.325 1.00 97.81 74 LEU A C 1
ATOM 573 O O . LEU A 1 74 ? 3.580 5.440 -3.543 1.00 97.81 74 LEU A O 1
ATOM 577 N N . GLU A 1 75 ? 4.057 6.177 -1.478 1.00 96.94 75 GLU A N 1
ATOM 578 C CA . GLU A 1 75 ? 5.047 7.173 -1.893 1.00 96.94 75 GLU A CA 1
ATOM 579 C C . GLU A 1 75 ? 6.263 6.507 -2.550 1.00 96.94 75 GLU A C 1
ATOM 581 O O . GLU A 1 75 ? 6.660 6.884 -3.656 1.00 96.94 75 GLU A O 1
ATOM 586 N N . GLU A 1 76 ? 6.815 5.474 -1.910 1.00 97.19 76 GLU A N 1
ATOM 587 C CA . GLU A 1 76 ? 8.024 4.785 -2.363 1.00 97.19 76 GLU A CA 1
ATOM 588 C C . GLU A 1 76 ? 7.851 4.167 -3.760 1.00 97.19 76 GLU A C 1
ATOM 590 O O . GLU A 1 76 ? 8.776 4.186 -4.577 1.00 97.19 76 GLU A O 1
ATOM 595 N N . VAL A 1 77 ? 6.658 3.643 -4.059 1.00 96.62 77 VAL A N 1
ATOM 596 C CA . VAL A 1 77 ? 6.357 2.973 -5.335 1.00 96.62 77 VAL A CA 1
ATOM 597 C C . VAL A 1 77 ? 5.601 3.854 -6.337 1.00 96.62 77 VAL A C 1
ATOM 599 O O . VAL A 1 77 ? 5.508 3.499 -7.512 1.00 96.62 77 VAL A O 1
ATOM 602 N N . GLY A 1 78 ? 5.091 5.019 -5.926 1.00 94.50 78 GLY A N 1
ATOM 603 C CA . GLY A 1 78 ? 4.229 5.887 -6.744 1.00 94.50 78 GLY A CA 1
ATOM 604 C C . GLY A 1 78 ? 4.915 6.503 -7.971 1.00 94.50 78 GLY A C 1
ATOM 605 O O . GLY A 1 78 ? 4.256 6.983 -8.899 1.00 94.50 78 GLY A O 1
ATOM 606 N N . GLY A 1 79 ? 6.249 6.460 -8.015 1.00 94.69 79 GLY A N 1
ATOM 607 C CA . GLY A 1 79 ? 7.053 6.855 -9.172 1.00 94.69 79 GLY A CA 1
ATOM 608 C C . GLY A 1 79 ? 7.062 5.841 -10.322 1.00 94.69 79 GLY A C 1
ATOM 609 O O . GLY A 1 79 ? 7.639 6.141 -11.370 1.00 94.69 79 GLY A O 1
ATOM 610 N N . ILE A 1 80 ? 6.419 4.679 -10.174 1.00 95.94 80 ILE A N 1
ATOM 611 C CA . ILE A 1 80 ? 6.352 3.665 -11.229 1.00 95.94 80 ILE A CA 1
ATOM 612 C C . ILE A 1 80 ? 5.761 4.234 -12.535 1.00 95.94 80 ILE A C 1
ATOM 614 O O . ILE A 1 80 ? 4.883 5.103 -12.541 1.00 95.94 80 ILE A O 1
ATOM 618 N N . CYS A 1 81 ? 6.238 3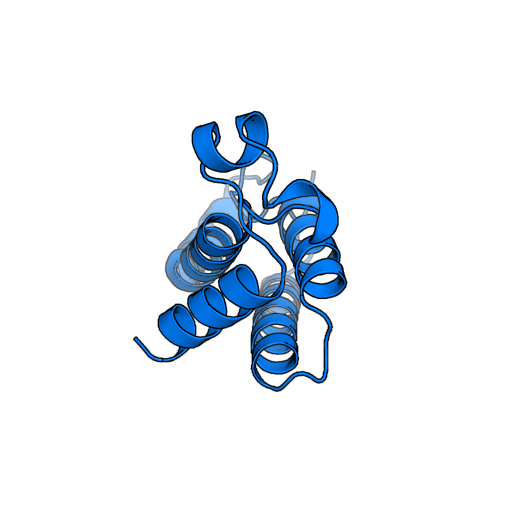.728 -13.664 1.00 95.06 81 CYS A N 1
ATOM 619 C CA . CYS A 1 81 ? 5.671 3.934 -14.992 1.00 95.06 81 CYS A CA 1
ATOM 620 C C . CYS A 1 81 ? 5.660 2.613 -15.773 1.00 95.06 81 CYS A C 1
ATOM 622 O O . CYS A 1 81 ? 6.075 1.582 -15.247 1.00 95.06 81 CYS A O 1
ATOM 624 N N . ALA A 1 82 ? 5.156 2.624 -17.010 1.00 94.12 82 ALA A N 1
ATOM 625 C CA . ALA A 1 82 ? 5.281 1.458 -17.879 1.00 94.12 82 ALA A CA 1
ATOM 626 C C . ALA A 1 82 ? 6.764 1.166 -18.160 1.00 94.12 82 ALA A C 1
ATOM 628 O O . ALA A 1 82 ? 7.542 2.095 -18.376 1.00 94.12 82 ALA A O 1
ATOM 629 N N . ASP A 1 83 ? 7.147 -0.110 -18.212 1.00 94.44 83 ASP A N 1
ATOM 630 C CA . ASP A 1 83 ? 8.548 -0.512 -18.407 1.00 94.44 83 ASP A CA 1
ATOM 631 C C . ASP A 1 83 ? 9.156 0.090 -19.692 1.00 94.44 83 ASP A C 1
ATOM 633 O O . ASP A 1 83 ? 10.281 0.590 -19.678 1.00 94.44 83 ASP A O 1
ATOM 637 N N . ASP A 1 84 ? 8.376 0.161 -20.778 1.00 94.94 84 ASP A N 1
ATOM 638 C CA . ASP A 1 84 ? 8.786 0.781 -22.051 1.00 94.94 84 ASP A CA 1
ATOM 639 C C . ASP A 1 84 ? 8.979 2.312 -21.964 1.00 94.94 84 ASP A C 1
ATOM 641 O O . ASP A 1 84 ? 9.640 2.924 -22.812 1.00 94.94 84 ASP A O 1
ATOM 645 N N . ASP A 1 85 ? 8.386 2.960 -20.958 1.00 94.69 85 ASP A N 1
ATOM 646 C CA . ASP A 1 85 ? 8.515 4.396 -20.714 1.00 94.69 85 ASP A CA 1
ATOM 647 C C . ASP A 1 85 ? 9.700 4.731 -19.804 1.00 94.69 85 ASP A C 1
ATOM 649 O O . ASP A 1 85 ? 10.240 5.835 -19.901 1.00 94.69 85 ASP A O 1
ATOM 653 N N . ALA A 1 86 ? 10.142 3.797 -18.958 1.00 94.25 86 ALA A N 1
ATOM 654 C CA . ALA A 1 86 ? 11.145 4.048 -17.924 1.00 94.25 86 ALA A CA 1
ATOM 655 C C . ALA A 1 86 ? 12.495 4.526 -18.484 1.00 94.25 86 ALA A C 1
ATOM 657 O O . ALA A 1 86 ? 13.188 5.319 -17.849 1.00 94.25 86 ALA A O 1
ATOM 658 N N . SER A 1 87 ? 12.857 4.114 -19.704 1.00 94.38 87 SER A N 1
ATOM 659 C CA . SER A 1 87 ? 14.083 4.568 -20.374 1.00 94.38 87 SER A CA 1
ATOM 660 C C . SER A 1 87 ? 13.935 5.900 -21.120 1.00 94.38 87 SER A C 1
ATOM 662 O O . SER A 1 87 ? 14.917 6.413 -21.663 1.00 94.38 87 SER A O 1
ATOM 664 N N . LYS A 1 88 ? 12.726 6.470 -21.217 1.00 96.00 88 LYS A N 1
ATOM 665 C CA . LYS A 1 88 ? 12.497 7.740 -21.919 1.00 96.00 88 LYS A CA 1
ATOM 666 C C . LYS A 1 88 ? 13.062 8.889 -21.092 1.00 96.00 88 LYS A C 1
ATOM 668 O O . LYS A 1 88 ? 12.762 9.030 -19.911 1.00 96.00 88 LYS A O 1
ATOM 673 N N . GLU A 1 89 ? 13.816 9.779 -21.737 1.00 95.94 89 GLU A N 1
ATOM 674 C CA . GLU A 1 89 ? 14.512 10.887 -21.064 1.00 95.94 89 GLU A CA 1
ATOM 675 C C . GLU A 1 89 ? 13.575 11.752 -20.199 1.00 95.94 89 GLU A C 1
ATOM 677 O O . GLU A 1 89 ? 13.945 12.164 -19.101 1.00 95.94 89 GLU A O 1
ATOM 682 N N . ALA A 1 90 ? 12.346 11.998 -20.663 1.00 96.50 90 ALA A N 1
ATOM 683 C CA . ALA A 1 90 ? 11.347 12.752 -19.907 1.00 96.50 90 ALA A CA 1
ATOM 684 C C . ALA A 1 90 ? 10.938 12.058 -18.592 1.00 96.50 90 ALA A C 1
ATOM 686 O O . ALA A 1 90 ? 10.762 12.733 -17.581 1.00 96.50 90 ALA A O 1
ATOM 687 N N . TYR A 1 91 ? 10.829 10.728 -18.593 1.00 95.81 91 TYR A N 1
ATOM 688 C CA . TYR A 1 91 ? 10.440 9.927 -17.430 1.00 95.81 91 TYR A CA 1
ATOM 689 C C . TYR A 1 91 ? 11.590 9.820 -16.431 1.00 95.81 91 TYR A C 1
ATOM 691 O O . TYR A 1 91 ? 11.387 10.065 -15.243 1.00 95.81 91 TYR A O 1
ATOM 699 N N . VAL A 1 92 ? 12.813 9.599 -16.921 1.00 94.12 92 VAL A N 1
ATOM 700 C CA . VAL A 1 92 ? 14.029 9.634 -16.094 1.00 94.12 92 VAL A CA 1
ATOM 701 C C . VAL A 1 92 ? 14.181 10.994 -15.404 1.00 94.12 92 VAL A C 1
ATOM 703 O O . VAL A 1 92 ? 14.400 11.053 -14.197 1.00 94.12 92 VAL A O 1
ATOM 706 N N . LYS A 1 93 ? 14.000 12.105 -16.135 1.00 95.62 93 LYS A N 1
ATOM 707 C CA . LYS A 1 93 ? 14.035 13.464 -15.557 1.00 95.62 93 LYS A CA 1
ATOM 708 C C . LYS A 1 93 ? 12.935 13.706 -14.523 1.00 95.62 93 LYS A C 1
ATOM 710 O O . LYS A 1 93 ? 13.140 14.495 -13.608 1.00 95.62 93 LYS A O 1
ATOM 715 N N . ALA A 1 94 ? 11.792 13.041 -14.668 1.00 95.19 94 ALA A N 1
ATOM 716 C CA . ALA A 1 94 ? 10.689 13.092 -13.716 1.00 95.19 94 ALA A CA 1
ATOM 717 C C . ALA A 1 94 ? 10.862 12.121 -12.529 1.00 95.19 94 ALA A C 1
ATOM 719 O O . ALA A 1 94 ? 9.942 11.994 -11.725 1.00 95.19 94 ALA A O 1
ATOM 720 N N . GLY A 1 95 ? 12.004 11.426 -12.419 1.00 94.50 95 GLY A N 1
ATOM 721 C CA . GLY A 1 95 ? 12.278 10.467 -11.345 1.00 94.50 95 GLY A CA 1
ATOM 722 C C . GLY A 1 95 ? 11.445 9.185 -11.424 1.00 94.50 95 GLY A C 1
ATOM 723 O O . GLY A 1 95 ? 11.315 8.489 -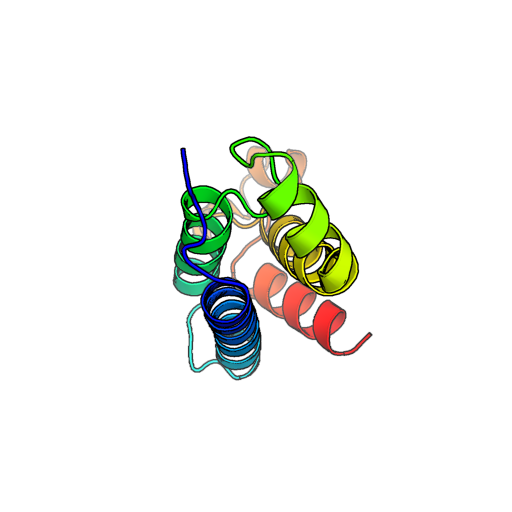10.419 1.00 94.50 95 GLY A O 1
ATOM 724 N N . ARG A 1 96 ? 10.861 8.885 -12.591 1.00 96.94 96 ARG A N 1
ATOM 725 C CA . ARG A 1 96 ? 10.051 7.684 -12.816 1.00 96.94 96 ARG A CA 1
ATOM 726 C C . ARG A 1 96 ? 10.930 6.449 -12.982 1.00 96.94 96 ARG A C 1
ATOM 728 O O . ARG A 1 96 ? 12.083 6.555 -13.398 1.00 96.94 96 ARG A O 1
ATOM 735 N N . PHE A 1 97 ? 10.368 5.285 -12.682 1.00 96.75 97 PHE A N 1
ATOM 736 C CA . PHE A 1 97 ? 11.073 4.005 -12.742 1.00 96.75 97 PHE A CA 1
ATOM 737 C C . PHE A 1 97 ? 10.162 2.863 -13.204 1.00 96.75 97 PHE A C 1
ATOM 739 O O . PHE A 1 97 ? 8.940 3.001 -13.227 1.00 96.75 97 PHE A O 1
ATOM 746 N N . ASP A 1 98 ? 10.771 1.756 -13.622 1.00 97.19 98 ASP A N 1
ATOM 747 C CA . ASP A 1 98 ? 10.069 0.558 -14.086 1.00 97.19 98 ASP A CA 1
ATOM 748 C C . ASP A 1 98 ? 9.513 -0.293 -12.929 1.00 97.19 98 ASP A C 1
ATOM 750 O O . ASP A 1 98 ? 9.730 -0.027 -11.740 1.00 97.19 98 ASP A O 1
ATOM 754 N N . SER A 1 99 ? 8.782 -1.346 -13.292 1.00 96.81 99 SER A N 1
ATOM 755 C CA . SER A 1 99 ? 8.199 -2.314 -12.364 1.00 96.81 99 SER A CA 1
ATOM 756 C C . SER A 1 99 ? 9.232 -3.044 -11.497 1.00 96.81 99 SER A C 1
ATOM 758 O O . SER A 1 99 ? 8.957 -3.366 -10.336 1.00 96.81 99 SER A O 1
ATOM 760 N N . SER A 1 100 ? 10.433 -3.282 -12.026 1.00 96.75 100 SER A N 1
ATOM 761 C CA . SER A 1 100 ? 11.487 -4.026 -11.334 1.0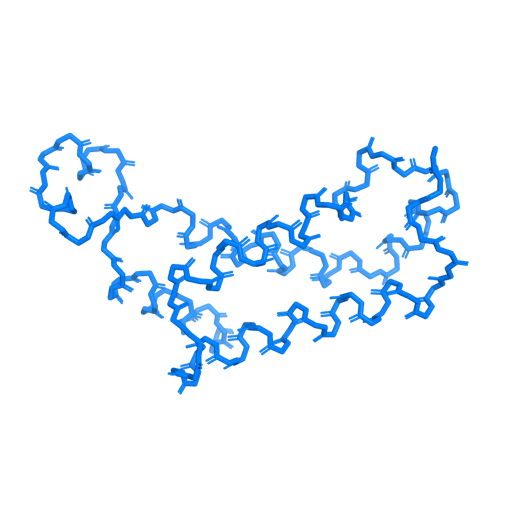0 96.75 100 SER A CA 1
ATOM 762 C C . SER A 1 100 ? 12.124 -3.189 -10.229 1.00 96.75 100 SER A C 1
ATOM 764 O O . SER A 1 100 ? 12.327 -3.677 -9.115 1.00 96.75 100 SER A O 1
ATOM 766 N N . GLU A 1 101 ? 12.388 -1.915 -10.504 1.00 97.19 101 GLU A N 1
ATOM 767 C CA . GLU A 1 101 ? 12.879 -0.949 -9.527 1.00 97.19 101 GLU A CA 1
ATOM 768 C C . GLU A 1 101 ? 11.828 -0.654 -8.451 1.00 97.19 101 GLU A C 1
ATOM 770 O O . GLU A 1 101 ? 12.171 -0.617 -7.269 1.00 97.19 101 GLU A O 1
ATOM 775 N N . ALA A 1 102 ? 10.548 -0.535 -8.822 1.00 97.50 102 ALA A N 1
ATOM 776 C CA . ALA A 1 102 ? 9.453 -0.376 -7.863 1.00 97.50 102 ALA A CA 1
ATOM 777 C C . ALA A 1 102 ? 9.397 -1.542 -6.860 1.00 97.50 102 ALA A C 1
ATOM 779 O O . ALA A 1 102 ? 9.372 -1.329 -5.647 1.00 97.50 102 ALA A O 1
ATOM 780 N N . LEU A 1 103 ? 9.456 -2.786 -7.352 1.00 97.81 103 LEU A N 1
ATOM 781 C CA . LEU A 1 103 ? 9.469 -3.973 -6.495 1.00 97.81 103 LEU A CA 1
ATOM 782 C C . LEU A 1 103 ? 10.737 -4.049 -5.632 1.00 97.81 103 LEU A C 1
ATOM 784 O O . LEU A 1 103 ? 10.669 -4.445 -4.467 1.00 97.81 103 LEU A O 1
ATOM 788 N N . ARG A 1 104 ? 11.899 -3.665 -6.175 1.00 97.62 104 ARG A N 1
ATOM 789 C CA . ARG A 1 104 ? 13.159 -3.615 -5.418 1.00 97.62 104 ARG A CA 1
ATOM 790 C C . ARG A 1 104 ? 13.062 -2.638 -4.246 1.00 97.62 104 ARG A C 1
ATOM 792 O O . ARG A 1 104 ? 13.485 -2.985 -3.145 1.00 97.62 104 ARG A O 1
ATOM 799 N N . ARG A 1 105 ? 12.512 -1.444 -4.474 1.00 97.56 105 ARG A N 1
ATOM 800 C CA . ARG A 1 105 ? 12.298 -0.424 -3.437 1.00 97.56 105 ARG A CA 1
ATOM 801 C C . ARG A 1 105 ? 11.315 -0.889 -2.375 1.00 97.56 105 ARG A C 1
ATOM 803 O O . ARG A 1 105 ? 11.637 -0.809 -1.196 1.00 97.56 105 ARG A O 1
ATOM 810 N N . LEU A 1 106 ? 10.185 -1.467 -2.789 1.00 97.88 106 LEU A N 1
ATOM 811 C CA . LEU A 1 106 ? 9.200 -2.028 -1.866 1.00 97.88 106 LEU A CA 1
ATOM 812 C C . LEU A 1 106 ? 9.822 -3.085 -0.943 1.00 97.88 106 LEU A C 1
ATOM 814 O O . LEU A 1 106 ? 9.637 -3.034 0.267 1.00 97.88 106 LEU A O 1
ATOM 818 N N . ARG A 1 107 ? 10.605 -4.020 -1.495 1.00 97.69 107 ARG A N 1
ATOM 819 C CA . ARG A 1 107 ? 11.308 -5.038 -0.694 1.00 97.69 107 ARG A CA 1
ATOM 820 C C . ARG A 1 107 ? 12.291 -4.417 0.289 1.00 97.69 107 ARG A C 1
ATOM 822 O O . ARG A 1 107 ? 12.270 -4.766 1.462 1.00 97.69 107 ARG A O 1
ATOM 829 N N . ALA A 1 108 ? 13.100 -3.466 -0.175 1.00 97.31 108 ALA A N 1
ATOM 830 C CA . ALA A 1 108 ? 14.054 -2.770 0.682 1.00 97.31 108 ALA A CA 1
ATOM 831 C C . ALA A 1 108 ? 13.363 -2.005 1.824 1.00 97.31 108 ALA A C 1
ATOM 833 O O . ALA A 1 108 ? 13.895 -1.957 2.927 1.00 97.31 108 ALA A O 1
ATOM 834 N N . LEU A 1 109 ? 12.186 -1.433 1.563 1.00 97.00 109 LEU A N 1
ATOM 835 C CA . LEU A 1 109 ? 11.380 -0.724 2.552 1.00 97.00 109 LEU A CA 1
ATOM 836 C C . LEU A 1 109 ? 10.765 -1.670 3.598 1.00 97.00 109 LEU A C 1
ATOM 838 O O . LEU A 1 109 ? 10.686 -1.317 4.767 1.00 97.00 109 LEU A O 1
ATOM 842 N N . VAL A 1 110 ? 10.332 -2.865 3.194 1.00 95.06 110 VAL A N 1
ATOM 843 C CA . VAL A 1 110 ? 9.748 -3.871 4.106 1.00 95.06 110 VAL A CA 1
ATOM 844 C C . VAL A 1 110 ? 10.816 -4.561 4.964 1.00 95.06 110 VAL A C 1
ATOM 846 O O . VAL A 1 110 ? 10.521 -5.028 6.061 1.00 95.06 110 VAL A O 1
ATOM 849 N N . GLU A 1 111 ? 12.056 -4.625 4.481 1.00 90.69 111 GLU A N 1
ATOM 850 C CA . GLU A 1 111 ? 13.192 -5.228 5.189 1.00 90.69 111 GLU A CA 1
ATOM 851 C C . GLU A 1 111 ? 13.960 -4.246 6.103 1.00 90.69 111 GLU A C 1
ATOM 853 O O . GLU A 1 111 ? 14.872 -4.685 6.809 1.00 90.69 111 GLU A O 1
ATOM 858 N N . SER A 1 112 ? 13.631 -2.943 6.090 1.00 80.31 112 SER A N 1
ATOM 859 C CA . SER A 1 112 ? 14.325 -1.885 6.855 1.00 80.31 112 SER A CA 1
ATOM 860 C C . SER A 1 112 ? 13.830 -1.732 8.288 1.00 80.31 112 SER A C 1
ATOM 862 O O . SER A 1 112 ? 14.687 -1.567 9.186 1.00 80.31 112 SER A O 1
#

Radius of gyration: 15.48 Å; chains: 1; bounding box: 35×28×40 Å

Foldseek 3Di:
DDLDPDLVRVVVLLVVLVVLLVCCLVVVAQLVRSLVVLVCSCVSSVLVCPVPDPVVVVSSVVVVVSSVLSVVLNVQLVLEDDQVCQPPPVSVVVVHHYSVNSSVSSNVSVVD

Sequence (112 aa):
MVIFASESELLEILDRADAMIAACVAGSLGIHEFIDQLGHLHGYHALDGHESDAEEIAMLARYCSRVEWIERVLEEVGGICADDDASKEAYVKAGRFDSSEALRRLRALVES